Protein AF-A0A7V5LGI6-F1 (afdb_monomer_lite)

Structure (mmCIF, N/CA/C/O backbone):
data_AF-A0A7V5LGI6-F1
#
_entry.id   AF-A0A7V5LGI6-F1
#
loop_
_atom_site.group_PDB
_atom_site.id
_atom_site.type_symbol
_atom_site.label_atom_id
_atom_site.label_alt_id
_atom_site.label_comp_id
_atom_site.label_asym_id
_atom_site.label_entity_id
_atom_site.label_seq_id
_atom_site.pdbx_PDB_ins_code
_atom_site.Cartn_x
_atom_site.Cartn_y
_atom_site.Cartn_z
_atom_site.occupancy
_atom_site.B_iso_or_equiv
_atom_site.auth_seq_id
_atom_site.auth_comp_id
_atom_site.auth_asym_id
_atom_site.auth_atom_id
_atom_site.pdbx_PDB_model_num
ATOM 1 N N . MET A 1 1 ? -18.023 -2.722 16.937 1.00 81.00 1 MET A N 1
ATOM 2 C CA . MET A 1 1 ? -17.603 -3.896 16.134 1.00 81.00 1 MET A CA 1
ATOM 3 C C . MET A 1 1 ? -16.119 -4.180 16.365 1.00 81.00 1 MET A C 1
ATOM 5 O O . MET A 1 1 ? -15.378 -3.233 16.594 1.00 81.00 1 MET A O 1
ATOM 9 N N . GLU A 1 2 ? -15.667 -5.439 16.335 1.00 82.69 2 GLU A N 1
ATOM 10 C CA . GLU A 1 2 ? -14.235 -5.750 16.494 1.00 82.69 2 GLU A CA 1
ATOM 11 C C . GLU A 1 2 ? -13.474 -5.605 15.165 1.00 82.69 2 GLU A C 1
ATOM 13 O O . GLU A 1 2 ? -13.898 -6.123 14.131 1.00 82.69 2 GLU A O 1
ATOM 18 N N . LEU A 1 3 ? -12.343 -4.890 15.189 1.00 87.12 3 LEU A N 1
ATOM 19 C CA . LEU A 1 3 ? -11.454 -4.739 14.034 1.00 87.12 3 LEU A CA 1
ATOM 20 C C . LEU A 1 3 ? -10.576 -5.990 13.862 1.00 87.12 3 LEU A C 1
ATOM 22 O O . LEU A 1 3 ? -9.903 -6.385 14.820 1.00 87.12 3 LEU A O 1
ATOM 26 N N . PRO A 1 4 ? -10.465 -6.551 12.643 1.00 90.44 4 PRO A N 1
ATOM 27 C CA . PRO A 1 4 ? -9.466 -7.570 12.342 1.00 90.44 4 PRO A CA 1
ATOM 28 C C . PRO A 1 4 ? -8.049 -7.083 12.668 1.00 90.44 4 PRO A C 1
ATOM 30 O O . PRO A 1 4 ? -7.707 -5.924 12.413 1.00 90.44 4 PRO A O 1
ATOM 33 N N . ILE A 1 5 ? -7.207 -7.983 13.185 1.00 88.31 5 ILE A N 1
ATOM 34 C CA . ILE A 1 5 ? -5.845 -7.666 13.654 1.00 88.31 5 ILE A CA 1
ATOM 35 C C . ILE A 1 5 ? -5.015 -6.986 12.554 1.00 88.31 5 ILE A C 1
ATOM 37 O O . ILE A 1 5 ? -4.315 -6.014 12.832 1.00 88.31 5 ILE A O 1
ATOM 41 N N . GLU A 1 6 ? -5.142 -7.445 11.305 1.00 86.25 6 GLU A N 1
ATOM 42 C CA . GLU A 1 6 ? -4.430 -6.886 10.148 1.00 86.25 6 GLU A CA 1
ATOM 43 C C . GLU A 1 6 ? -4.772 -5.410 9.906 1.00 86.25 6 GLU A C 1
ATOM 45 O O . GLU A 1 6 ? -3.876 -4.592 9.722 1.00 86.25 6 GLU A O 1
ATOM 50 N N . ILE A 1 7 ? -6.060 -5.053 9.950 1.00 88.31 7 ILE A N 1
ATOM 51 C CA . ILE A 1 7 ? -6.526 -3.680 9.714 1.00 88.31 7 ILE A CA 1
ATOM 52 C C . ILE A 1 7 ? -6.158 -2.802 10.906 1.00 88.31 7 ILE A C 1
ATOM 54 O O . ILE A 1 7 ? -5.644 -1.701 10.727 1.00 88.31 7 ILE A O 1
ATOM 58 N N . ARG A 1 8 ? -6.352 -3.303 12.131 1.00 90.81 8 ARG A N 1
ATOM 59 C CA . ARG A 1 8 ? -6.0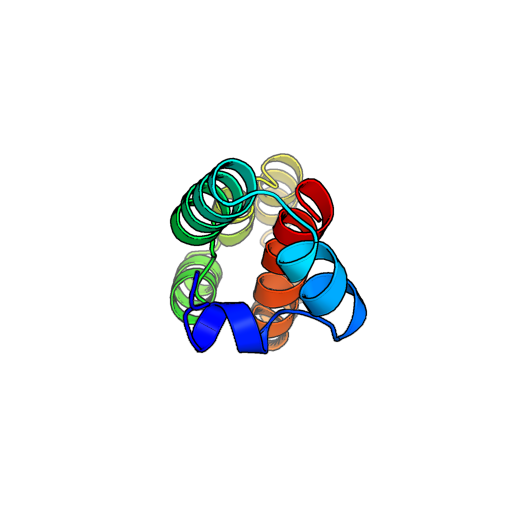05 -2.575 13.357 1.00 90.81 8 ARG A CA 1
ATOM 60 C C . ARG A 1 8 ? -4.529 -2.177 13.386 1.00 90.81 8 ARG A C 1
ATOM 62 O O . ARG A 1 8 ? -4.225 -1.063 13.797 1.00 90.81 8 ARG A O 1
ATOM 69 N N . ALA A 1 9 ? -3.634 -3.058 12.934 1.00 89.62 9 ALA A N 1
ATOM 70 C CA . ALA A 1 9 ? -2.197 -2.791 12.870 1.00 89.62 9 ALA A CA 1
ATOM 71 C C . ALA A 1 9 ? -1.816 -1.692 11.859 1.00 89.62 9 ALA A C 1
ATOM 73 O O . ALA A 1 9 ? -0.736 -1.1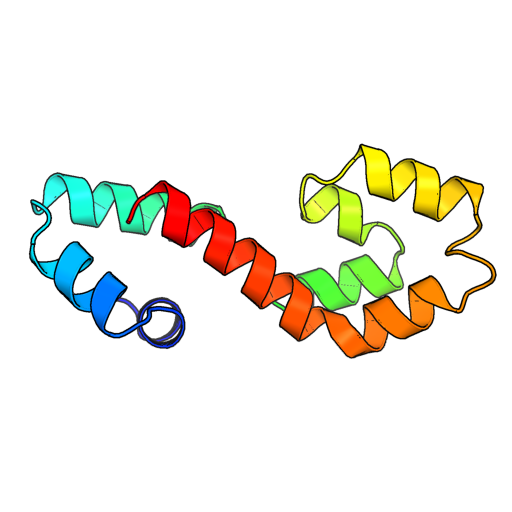18 11.970 1.00 89.62 9 ALA A O 1
ATOM 74 N N . MET A 1 10 ? -2.686 -1.386 10.890 1.00 88.25 10 MET A N 1
ATOM 75 C CA . MET A 1 10 ? -2.467 -0.320 9.908 1.00 88.25 10 MET A CA 1
ATOM 76 C C . MET A 1 10 ? -2.962 1.045 10.397 1.00 88.25 10 MET A C 1
ATOM 78 O O . MET A 1 10 ? -2.561 2.061 9.841 1.00 88.25 10 MET A O 1
ATOM 82 N N . LEU A 1 11 ? -3.833 1.109 11.405 1.00 91.81 11 LEU A N 1
ATOM 83 C CA . LEU A 1 11 ? -4.438 2.369 11.835 1.00 91.81 11 LEU A CA 1
ATOM 84 C C . LEU A 1 11 ? -3.556 3.124 12.832 1.00 91.81 11 LEU A C 1
ATOM 86 O O . LEU A 1 11 ? -2.993 2.552 13.766 1.00 91.81 11 LEU A O 1
ATOM 90 N N . THR A 1 12 ? -3.498 4.445 12.679 1.00 93.25 12 THR A N 1
ATOM 91 C CA . THR A 1 12 ? -2.910 5.328 13.688 1.00 93.25 12 THR A CA 1
ATOM 92 C C . THR A 1 12 ? -3.820 5.431 14.921 1.00 93.25 12 THR A C 1
ATOM 94 O O . THR A 1 12 ? -5.029 5.191 14.834 1.00 93.25 12 THR A O 1
ATOM 97 N N . PRO A 1 13 ? -3.297 5.860 16.086 1.00 92.75 13 PRO A N 1
ATOM 98 C CA . PRO A 1 13 ? -4.129 6.075 17.270 1.00 92.75 13 PRO A CA 1
ATOM 99 C C . PRO A 1 13 ? -5.289 7.057 17.045 1.00 92.75 13 PRO A C 1
ATOM 101 O O . PRO A 1 13 ? -6.352 6.883 17.637 1.00 92.75 13 PRO A O 1
ATOM 104 N N . SER A 1 14 ? -5.116 8.072 16.191 1.00 93.06 14 SER A N 1
ATOM 105 C CA . SER A 1 14 ? -6.185 9.019 15.851 1.00 93.06 14 SER A CA 1
ATOM 106 C C . SER A 1 14 ? -7.252 8.391 14.954 1.00 93.06 14 SER A C 1
ATOM 108 O O . SER A 1 14 ? -8.437 8.571 15.216 1.00 93.06 14 SER A O 1
ATOM 110 N N . GLN A 1 15 ? -6.854 7.596 13.957 1.00 93.81 15 GLN A N 1
ATOM 111 C CA . GLN A 1 15 ? -7.784 6.847 13.106 1.00 93.81 15 GLN A CA 1
ATOM 112 C C . GLN A 1 15 ? -8.588 5.820 13.913 1.00 93.81 15 GLN A C 1
ATOM 114 O O . GLN A 1 15 ? -9.787 5.683 13.701 1.00 93.81 15 GLN A O 1
ATOM 119 N N . LEU A 1 16 ? -7.960 5.144 14.884 1.00 92.75 16 LEU A N 1
ATOM 120 C CA . LEU A 1 16 ? -8.658 4.226 15.791 1.00 92.75 16 LEU A CA 1
ATOM 121 C C . LEU A 1 16 ? -9.714 4.939 16.641 1.00 92.75 16 LEU A C 1
ATOM 123 O O . LEU A 1 16 ? -10.801 4.402 16.832 1.00 92.75 16 LEU A O 1
ATOM 127 N N . ARG A 1 17 ? -9.416 6.145 17.140 1.00 92.69 17 ARG A N 1
ATOM 128 C CA . ARG A 1 17 ? -10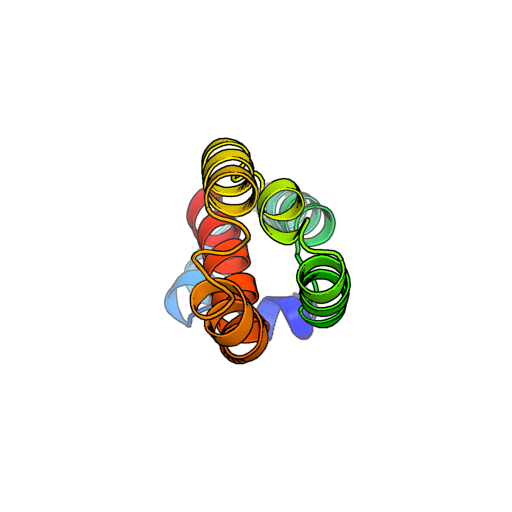.404 6.954 17.870 1.00 92.69 17 ARG A CA 1
ATOM 129 C C . ARG A 1 17 ? -11.572 7.335 16.972 1.00 92.69 17 ARG A C 1
ATOM 131 O O . ARG A 1 17 ? -12.702 7.027 17.324 1.00 92.69 17 ARG A O 1
ATOM 138 N N . ARG A 1 18 ? -11.290 7.889 15.788 1.00 92.38 18 ARG A N 1
ATOM 139 C CA . ARG A 1 18 ? -12.331 8.260 14.823 1.00 92.38 18 ARG A CA 1
ATOM 140 C C . ARG A 1 18 ? -13.193 7.064 14.424 1.00 92.38 18 ARG A C 1
ATOM 142 O O . ARG A 1 18 ? -14.404 7.192 14.375 1.00 92.38 18 ARG A O 1
ATOM 149 N N . PHE A 1 19 ? -12.595 5.891 14.208 1.00 93.31 19 PHE A N 1
ATOM 150 C CA . PHE A 1 19 ? -13.338 4.660 13.925 1.00 93.31 19 PHE A CA 1
ATOM 151 C C . PHE A 1 19 ? -14.306 4.284 15.058 1.00 93.31 19 PHE A C 1
ATOM 153 O O . PHE A 1 19 ? -15.439 3.899 14.787 1.00 93.31 19 PHE A O 1
ATOM 160 N N . ASN A 1 20 ? -13.885 4.423 16.318 1.00 92.31 20 ASN A N 1
ATOM 161 C CA . ASN A 1 20 ? -14.739 4.133 17.473 1.00 92.31 20 ASN A CA 1
ATOM 162 C C . ASN A 1 20 ? -15.867 5.162 17.670 1.00 92.31 20 ASN A C 1
ATOM 164 O O . ASN A 1 20 ? -16.842 4.854 18.349 1.00 92.31 20 ASN A O 1
ATOM 168 N N . GLU A 1 21 ? -15.736 6.361 17.099 1.00 94.00 21 GLU A N 1
ATOM 169 C CA . GLU A 1 21 ? -16.765 7.411 17.114 1.00 94.00 21 GLU A CA 1
ATOM 170 C C . GLU A 1 21 ? -17.829 7.216 16.017 1.00 94.00 21 GLU A C 1
ATOM 172 O O . GLU A 1 21 ? -18.919 7.776 16.121 1.00 94.00 21 GLU A O 1
ATOM 177 N N . LEU A 1 22 ? -17.537 6.418 14.981 1.00 92.25 22 LEU A N 1
ATOM 178 C CA . LEU A 1 22 ? -18.474 6.110 13.898 1.00 92.25 22 LEU A CA 1
ATOM 179 C C . LEU A 1 22 ? -19.643 5.242 14.376 1.00 92.25 22 LEU A C 1
ATOM 181 O O . LEU A 1 22 ? -19.490 4.376 15.243 1.00 92.25 22 LEU A O 1
ATOM 185 N N . THR A 1 23 ? -20.795 5.401 13.724 1.00 94.56 23 THR A N 1
ATOM 186 C CA . THR A 1 23 ? -21.954 4.515 13.905 1.00 94.56 23 THR A CA 1
ATOM 187 C C . THR A 1 23 ? -21.639 3.081 13.462 1.00 94.56 23 THR A C 1
ATOM 189 O O . THR A 1 23 ? -20.743 2.845 12.650 1.00 94.56 23 THR A O 1
ATOM 192 N N . GLU A 1 24 ? -22.400 2.087 13.935 1.00 91.94 24 GLU A N 1
ATOM 193 C CA . GLU A 1 24 ? -22.181 0.687 13.526 1.00 91.94 24 GLU A CA 1
ATOM 194 C C . GLU A 1 24 ? -22.286 0.485 12.005 1.00 91.94 24 GLU A C 1
ATOM 196 O O . GLU A 1 24 ? -21.517 -0.283 11.426 1.00 91.94 24 GLU A O 1
ATOM 201 N N . PHE A 1 25 ? -23.190 1.214 11.344 1.00 91.56 25 PHE A N 1
ATOM 202 C CA . PHE A 1 25 ? -23.347 1.177 9.890 1.00 91.56 25 PHE A CA 1
ATOM 203 C C . PHE A 1 25 ? -22.112 1.724 9.154 1.00 91.56 25 PHE A C 1
ATOM 205 O O . PHE A 1 25 ? -21.650 1.139 8.169 1.00 91.56 25 PHE A O 1
ATOM 212 N N . GLU A 1 26 ? -21.538 2.823 9.644 1.00 91.69 26 GLU A N 1
ATOM 213 C CA . GLU A 1 26 ? -20.312 3.405 9.092 1.00 91.69 26 GLU A CA 1
ATOM 214 C C . GLU A 1 26 ? -19.095 2.508 9.352 1.00 91.69 26 GLU A C 1
ATOM 216 O O . GLU A 1 26 ? -18.273 2.329 8.454 1.00 91.69 26 GLU A O 1
ATOM 221 N N . GLN A 1 27 ? -19.009 1.870 10.526 1.00 92.69 27 GLN A N 1
ATOM 222 C CA . GLN A 1 27 ? -17.964 0.885 10.836 1.00 92.69 27 GLN A CA 1
ATOM 223 C C . GLN A 1 27 ? -18.010 -0.310 9.872 1.00 92.69 27 GLN A C 1
ATOM 225 O O . GLN A 1 27 ? -16.971 -0.739 9.366 1.00 92.69 27 GLN A O 1
ATOM 230 N N . GLN A 1 28 ? -19.206 -0.831 9.579 1.00 91.56 28 GLN A N 1
ATOM 231 C CA . GLN A 1 28 ? -19.389 -1.924 8.619 1.00 91.56 28 GLN A CA 1
ATOM 232 C C . GLN A 1 28 ? -19.035 -1.499 7.193 1.00 91.56 28 GLN A C 1
ATOM 234 O O . GLN A 1 28 ? -18.328 -2.228 6.496 1.00 91.56 28 GLN A O 1
ATOM 239 N N . SER A 1 29 ? -19.478 -0.312 6.775 1.00 90.38 29 SER A N 1
ATOM 240 C CA . SER A 1 29 ? -19.171 0.240 5.450 1.00 90.38 29 SER A CA 1
ATOM 241 C C . SER A 1 29 ? -17.665 0.444 5.270 1.00 90.38 29 SER A C 1
ATOM 243 O O . SER A 1 29 ? -17.102 0.050 4.249 1.00 90.38 29 SER A O 1
ATOM 245 N N . PHE A 1 30 ? -16.991 0.977 6.294 1.00 91.81 30 PHE A N 1
ATOM 246 C CA . PHE A 1 30 ? -15.537 1.105 6.334 1.00 91.81 30 PHE A CA 1
ATOM 247 C C . PHE A 1 30 ? -14.849 -0.256 6.189 1.00 91.81 30 PHE A C 1
ATOM 249 O O . PHE A 1 30 ? -13.989 -0.427 5.327 1.00 91.81 30 PHE A O 1
ATOM 256 N N . LEU A 1 31 ? -15.236 -1.246 6.998 1.00 91.69 31 LEU A N 1
ATOM 257 C CA . LEU A 1 31 ? -14.627 -2.576 6.960 1.00 91.69 31 LEU A CA 1
ATOM 258 C C . LEU A 1 31 ? -14.844 -3.288 5.624 1.00 91.69 31 LEU A C 1
ATOM 260 O O . LEU A 1 31 ? -13.924 -3.934 5.114 1.00 91.69 31 LEU A O 1
ATOM 264 N N . TYR A 1 32 ? -16.031 -3.153 5.039 1.00 90.12 32 TYR A N 1
ATOM 265 C CA . TYR A 1 32 ? -16.335 -3.697 3.723 1.00 90.12 32 TYR A CA 1
ATOM 266 C C . TYR A 1 32 ? -15.436 -3.082 2.641 1.00 90.12 32 TYR A C 1
ATOM 268 O O . TYR A 1 32 ? -14.789 -3.810 1.888 1.00 90.12 32 TYR A O 1
ATOM 276 N N . GLU A 1 33 ? -15.318 -1.755 2.601 1.00 89.75 33 GLU A N 1
ATOM 277 C CA . GLU A 1 33 ? -14.493 -1.067 1.603 1.00 89.75 33 GLU A CA 1
ATOM 278 C C . GLU A 1 33 ? -12.996 -1.343 1.784 1.00 89.75 33 GLU A C 1
ATOM 280 O O . GLU A 1 33 ? -12.290 -1.635 0.813 1.00 89.75 33 GLU A O 1
ATOM 285 N N . ILE A 1 34 ? -12.506 -1.327 3.027 1.00 90.62 34 ILE A N 1
ATOM 286 C CA . ILE A 1 34 ? -11.102 -1.621 3.326 1.00 90.62 34 ILE A CA 1
ATOM 287 C C . ILE A 1 34 ? -10.765 -3.057 2.957 1.00 90.62 34 ILE A C 1
ATOM 289 O O . ILE A 1 34 ? -9.816 -3.271 2.212 1.00 90.62 34 ILE A O 1
ATOM 293 N N . SER A 1 35 ? -11.546 -4.042 3.404 1.00 88.38 35 SER A N 1
ATOM 294 C CA . SER A 1 35 ? -11.269 -5.453 3.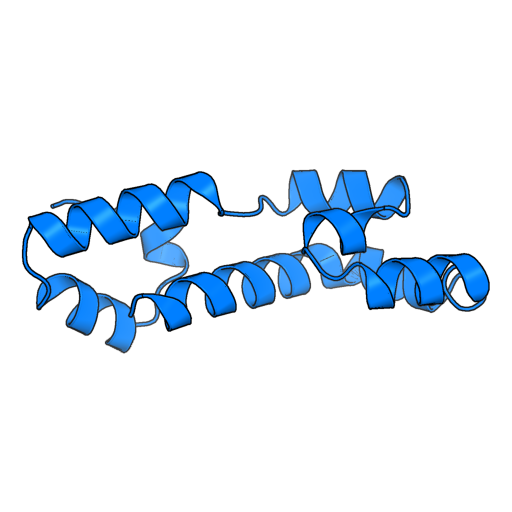100 1.00 88.38 35 SER A CA 1
ATOM 295 C C . SER A 1 35 ? -11.276 -5.752 1.597 1.00 88.38 35 SER A C 1
ATOM 297 O O . SER A 1 35 ? -10.470 -6.554 1.125 1.00 88.38 35 SER A O 1
ATOM 299 N N . LYS A 1 36 ? -12.128 -5.067 0.827 1.00 88.62 36 LYS A N 1
ATOM 300 C CA . LYS A 1 36 ? -12.219 -5.201 -0.631 1.00 88.62 36 LYS A CA 1
ATOM 301 C C . LYS A 1 36 ? -11.033 -4.590 -1.378 1.00 88.62 36 LYS A C 1
ATOM 303 O O . LYS A 1 36 ? -10.667 -5.075 -2.450 1.00 88.62 36 LYS A O 1
ATOM 308 N N . HIS A 1 37 ? -10.465 -3.505 -0.861 1.00 86.62 37 HIS A N 1
ATOM 309 C CA . HIS A 1 37 ? -9.428 -2.734 -1.549 1.00 86.62 37 HIS A CA 1
ATOM 310 C C . HIS A 1 37 ? -8.028 -2.871 -0.945 1.00 86.62 37 HIS A C 1
ATOM 312 O O . HIS A 1 37 ? -7.084 -2.293 -1.483 1.00 86.62 37 HIS A O 1
ATOM 318 N N . LEU A 1 38 ? -7.873 -3.662 0.118 1.00 87.31 38 LEU A N 1
ATOM 319 C CA . LEU A 1 38 ? -6.591 -3.886 0.768 1.00 87.31 38 LEU A CA 1
ATOM 320 C C . LEU A 1 38 ? -5.627 -4.629 -0.158 1.00 87.31 38 LEU A C 1
ATOM 322 O O . LEU A 1 38 ? -5.870 -5.757 -0.594 1.00 87.31 38 LEU A O 1
ATOM 326 N N . VAL A 1 39 ? -4.487 -4.001 -0.419 1.00 89.44 39 VAL A N 1
ATOM 327 C CA . VAL A 1 39 ? -3.407 -4.610 -1.185 1.00 89.44 39 VAL A CA 1
ATOM 328 C C . VAL A 1 39 ? -2.511 -5.398 -0.241 1.00 89.44 39 VAL A C 1
ATOM 330 O O . VAL A 1 39 ? -2.038 -4.878 0.771 1.00 89.44 39 VAL A O 1
ATOM 333 N N . LYS A 1 40 ? -2.255 -6.664 -0.584 1.00 91.56 40 LYS A N 1
ATOM 334 C CA . LYS A 1 40 ? -1.277 -7.499 0.118 1.00 91.56 40 LYS A CA 1
ATOM 335 C C . LYS A 1 40 ? 0.128 -7.245 -0.441 1.00 91.56 40 LYS A C 1
ATOM 337 O O . LYS A 1 40 ? 0.296 -7.274 -1.664 1.00 91.56 40 LYS A O 1
ATOM 342 N N . PRO A 1 41 ? 1.159 -7.090 0.414 1.00 91.81 41 PRO A N 1
ATOM 343 C CA . PRO A 1 41 ? 2.525 -6.860 -0.053 1.00 91.81 41 PRO A CA 1
ATOM 344 C C . PRO A 1 41 ? 3.047 -7.974 -0.967 1.00 91.81 41 PRO A C 1
ATOM 346 O O . PRO A 1 41 ? 3.752 -7.702 -1.931 1.00 91.81 41 PRO A O 1
ATOM 349 N N . THR A 1 42 ? 2.679 -9.229 -0.702 1.00 92.56 42 THR A N 1
ATOM 350 C CA . THR A 1 42 ? 3.080 -10.383 -1.522 1.00 92.56 42 THR A CA 1
ATOM 351 C C . THR A 1 42 ? 2.498 -10.321 -2.931 1.00 92.56 42 THR A C 1
ATOM 353 O O . THR A 1 42 ? 3.216 -10.559 -3.899 1.00 92.56 42 THR A O 1
ATOM 356 N N . THR A 1 43 ? 1.225 -9.943 -3.066 1.00 93.62 43 THR A N 1
ATOM 357 C CA . THR A 1 43 ? 0.582 -9.734 -4.368 1.00 93.62 43 THR A CA 1
ATOM 358 C C . THR A 1 43 ? 1.262 -8.603 -5.125 1.00 93.62 43 THR A C 1
ATOM 360 O O . THR A 1 43 ? 1.586 -8.773 -6.298 1.00 93.62 43 THR A O 1
ATOM 363 N N . LEU A 1 44 ? 1.546 -7.480 -4.453 1.00 94.31 44 LEU A N 1
ATOM 364 C CA . LEU A 1 44 ? 2.250 -6.377 -5.098 1.00 94.31 44 LEU A CA 1
ATOM 365 C C . LEU A 1 44 ? 3.652 -6.797 -5.547 1.00 94.31 44 LEU A C 1
ATOM 367 O O . LEU A 1 44 ? 4.022 -6.481 -6.666 1.00 94.31 44 LEU A O 1
ATOM 371 N N . LEU A 1 45 ? 4.398 -7.557 -4.738 1.00 94.19 45 LEU A N 1
ATOM 372 C CA . LEU A 1 45 ? 5.721 -8.068 -5.104 1.00 94.19 45 LEU A CA 1
ATOM 373 C C . LEU A 1 45 ? 5.681 -8.931 -6.372 1.00 94.19 45 LEU A C 1
ATOM 375 O O . LEU A 1 45 ? 6.480 -8.708 -7.278 1.00 94.19 45 LEU A O 1
ATOM 379 N N . ILE A 1 46 ? 4.746 -9.884 -6.458 1.00 94.44 46 ILE A N 1
ATOM 380 C CA . ILE A 1 46 ? 4.582 -10.742 -7.644 1.00 94.44 46 ILE A CA 1
ATOM 381 C C . ILE A 1 46 ? 4.286 -9.885 -8.878 1.00 94.44 46 ILE A C 1
ATOM 383 O O . ILE A 1 46 ? 4.894 -10.068 -9.929 1.00 94.44 46 ILE A O 1
ATOM 387 N N . LEU A 1 47 ? 3.391 -8.907 -8.747 1.00 93.44 47 LEU A N 1
ATOM 388 C CA . LEU A 1 47 ? 3.047 -8.004 -9.843 1.00 93.44 47 LEU A CA 1
ATOM 389 C C . LEU A 1 47 ? 4.195 -7.061 -10.209 1.00 93.44 47 LEU A C 1
ATOM 391 O O . LEU A 1 47 ? 4.322 -6.698 -11.378 1.00 93.44 47 LEU A O 1
ATOM 395 N N . THR A 1 48 ? 5.037 -6.693 -9.240 1.00 92.56 48 THR A N 1
ATOM 396 C CA . THR A 1 48 ? 6.267 -5.946 -9.495 1.00 92.56 48 THR A CA 1
ATOM 397 C C . THR A 1 48 ? 7.216 -6.812 -10.301 1.00 92.56 48 THR A C 1
ATOM 399 O O . THR A 1 48 ? 7.703 -6.325 -11.301 1.00 92.56 48 THR A O 1
ATOM 402 N N . ILE A 1 49 ? 7.397 -8.099 -9.977 1.00 91.19 49 ILE A N 1
ATOM 403 C CA . ILE A 1 49 ? 8.234 -9.024 -10.770 1.00 91.19 49 ILE A CA 1
ATOM 404 C C . ILE A 1 49 ? 7.715 -9.179 -12.214 1.00 91.19 49 ILE A C 1
ATOM 406 O O . ILE A 1 49 ? 8.491 -9.309 -13.157 1.00 91.19 49 ILE A O 1
ATOM 410 N N . LEU A 1 50 ? 6.394 -9.138 -12.404 1.00 91.12 50 LEU A N 1
ATOM 411 C CA . LEU A 1 50 ? 5.762 -9.159 -13.728 1.00 91.12 50 LEU A CA 1
ATOM 412 C C . LEU A 1 50 ? 5.766 -7.788 -14.430 1.00 91.12 50 LEU A C 1
ATOM 414 O O . LEU A 1 50 ? 5.341 -7.682 -15.579 1.00 91.12 50 LEU A O 1
ATOM 418 N N . GLY A 1 51 ? 6.213 -6.729 -13.750 1.00 88.50 51 GLY A N 1
ATOM 419 C CA . GLY A 1 51 ? 6.285 -5.373 -14.285 1.00 88.50 51 GLY A CA 1
ATOM 420 C C . GLY A 1 51 ? 4.927 -4.706 -14.522 1.00 88.50 51 GLY A C 1
ATOM 421 O O . GLY A 1 51 ? 4.841 -3.828 -15.378 1.00 88.50 51 GLY A O 1
ATOM 422 N N . ILE A 1 52 ? 3.869 -5.104 -13.804 1.00 92.75 52 ILE A N 1
ATOM 423 C CA . ILE A 1 52 ? 2.488 -4.588 -13.952 1.00 92.75 52 ILE A CA 1
ATOM 424 C C . ILE A 1 52 ? 1.894 -4.019 -12.650 1.00 92.75 52 ILE A C 1
ATOM 426 O O . ILE A 1 52 ? 0.690 -3.772 -12.544 1.00 92.75 52 ILE A O 1
ATOM 430 N N . HIS A 1 53 ? 2.731 -3.796 -11.638 1.00 93.31 53 HIS A N 1
ATOM 431 C CA . HIS A 1 53 ? 2.331 -3.353 -10.299 1.00 93.31 53 HIS A CA 1
ATOM 432 C C . HIS A 1 53 ? 1.641 -1.986 -10.261 1.00 93.31 53 HIS A C 1
ATOM 434 O O . HIS A 1 53 ? 0.786 -1.775 -9.400 1.00 93.31 53 HIS A O 1
ATOM 440 N N . TYR A 1 54 ? 1.932 -1.058 -11.182 1.00 92.69 54 TYR A N 1
ATOM 441 C CA . TYR A 1 54 ? 1.263 0.251 -11.184 1.00 92.69 54 TYR A CA 1
ATOM 442 C C . TYR A 1 54 ? -0.205 0.169 -11.613 1.00 92.69 54 TYR A C 1
ATOM 444 O O . TYR A 1 54 ? -1.012 0.956 -11.118 1.00 92.69 54 TYR A O 1
ATOM 452 N N . ILE A 1 55 ? -0.581 -0.784 -12.474 1.00 93.19 55 ILE A N 1
ATOM 453 C CA . ILE A 1 55 ? -1.994 -1.018 -12.830 1.00 93.19 55 ILE A CA 1
ATOM 454 C C . ILE A 1 55 ? -2.775 -1.434 -11.588 1.00 93.19 55 ILE A C 1
ATOM 456 O O . ILE A 1 55 ? -3.847 -0.896 -11.316 1.00 93.19 55 ILE A O 1
ATOM 460 N N . TYR A 1 56 ? -2.209 -2.354 -10.810 1.00 91.75 56 TYR A N 1
ATOM 461 C CA . TYR A 1 56 ? -2.850 -2.875 -9.609 1.00 91.75 56 TYR A CA 1
ATOM 462 C C . TYR A 1 56 ? -3.047 -1.802 -8.533 1.00 91.75 56 TYR A C 1
ATOM 464 O O . TYR A 1 56 ? -4.097 -1.748 -7.900 1.00 91.75 56 TYR A O 1
ATOM 472 N N . LEU A 1 57 ? -2.104 -0.861 -8.418 1.00 91.50 57 LEU A N 1
ATOM 473 C CA . LEU A 1 57 ? -2.236 0.325 -7.563 1.00 91.50 57 LEU A CA 1
ATOM 474 C C . LEU A 1 57 ? -3.155 1.420 -8.146 1.00 91.50 57 LEU A C 1
ATOM 476 O O . LEU A 1 57 ? -3.190 2.530 -7.614 1.00 91.50 57 LEU A O 1
ATOM 480 N N . LYS A 1 58 ? -3.878 1.149 -9.244 1.00 90.81 58 LYS A N 1
ATOM 481 C CA . LYS A 1 58 ? -4.729 2.102 -9.987 1.00 90.81 58 LYS A CA 1
ATOM 482 C C . LYS A 1 58 ? -3.969 3.328 -10.526 1.00 90.81 58 LYS A C 1
ATOM 484 O O . LYS A 1 58 ? -4.552 4.382 -10.761 1.00 90.81 58 LYS A O 1
ATOM 489 N N . GLN A 1 59 ? -2.663 3.201 -10.766 1.00 90.56 59 GLN A N 1
ATOM 490 C CA . GLN A 1 59 ? -1.773 4.257 -11.267 1.00 90.56 59 GLN A CA 1
ATOM 491 C C . GLN A 1 59 ? -1.417 4.032 -12.747 1.00 90.56 59 GLN A C 1
ATOM 493 O O . GLN A 1 59 ? -0.245 3.986 -13.123 1.00 90.56 59 GLN A O 1
ATOM 498 N N . ILE A 1 60 ? -2.435 3.925 -13.607 1.00 91.81 60 ILE A N 1
ATOM 499 C CA . ILE A 1 60 ? -2.295 3.562 -15.033 1.00 91.81 60 ILE A CA 1
ATOM 500 C C . ILE A 1 60 ? -1.308 4.482 -15.773 1.00 91.81 60 ILE A C 1
ATOM 502 O O . ILE A 1 60 ? -0.449 4.012 -16.514 1.00 91.81 60 ILE A O 1
ATOM 506 N N . GLY A 1 61 ? -1.352 5.795 -15.522 1.00 91.38 61 GLY A N 1
ATOM 507 C CA . GLY A 1 61 ? -0.417 6.738 -16.148 1.00 91.38 61 GLY A CA 1
ATOM 508 C C . GLY A 1 61 ? 1.055 6.485 -15.789 1.00 91.38 61 GLY A C 1
ATOM 509 O O . GLY A 1 61 ? 1.937 6.691 -16.622 1.00 91.38 61 GLY A O 1
ATOM 510 N N . LYS A 1 62 ? 1.343 5.998 -14.571 1.00 89.62 62 LYS A N 1
ATOM 511 C CA . LYS A 1 62 ? 2.707 5.604 -14.182 1.00 89.62 62 LYS A CA 1
ATOM 512 C C . LYS A 1 62 ? 3.118 4.284 -14.825 1.00 89.62 62 LYS A C 1
ATOM 514 O 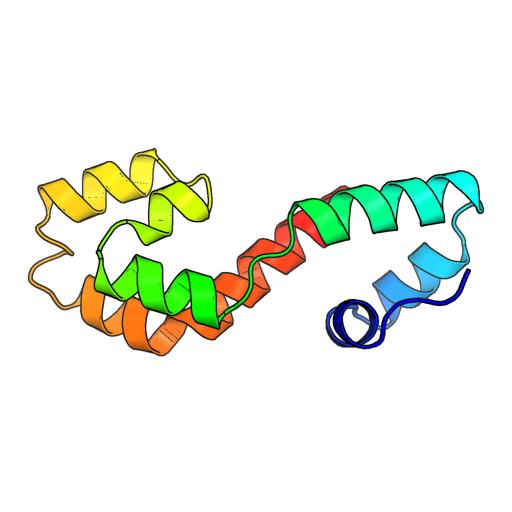O . LYS A 1 62 ? 4.285 4.152 -15.171 1.00 89.62 62 LYS A O 1
ATOM 519 N N . GLN A 1 63 ? 2.179 3.363 -15.050 1.00 92.06 63 GLN A N 1
ATOM 520 C CA . GLN A 1 63 ? 2.453 2.116 -15.767 1.00 92.06 63 GLN A CA 1
ATOM 521 C C . GLN A 1 63 ? 2.968 2.384 -17.185 1.00 92.06 63 GLN A C 1
ATOM 523 O O . GLN A 1 63 ? 3.989 1.830 -17.581 1.00 92.06 63 GLN A O 1
ATOM 528 N N . PHE A 1 64 ? 2.302 3.263 -17.939 1.00 91.31 64 PHE A N 1
ATOM 529 C CA . PHE A 1 64 ? 2.741 3.594 -19.296 1.00 91.31 64 PHE A CA 1
ATOM 530 C C . PHE A 1 64 ? 4.125 4.243 -19.312 1.00 91.31 64 PHE A C 1
ATOM 532 O O . PHE A 1 64 ? 4.959 3.880 -20.136 1.00 91.31 64 PHE A O 1
ATOM 539 N N . LYS A 1 65 ? 4.409 5.142 -18.360 1.00 89.81 65 LYS A N 1
ATOM 540 C CA . LYS A 1 65 ? 5.756 5.709 -18.186 1.00 89.81 65 LYS A CA 1
ATOM 541 C C . LYS A 1 65 ? 6.779 4.625 -17.859 1.00 89.81 65 LYS A C 1
ATOM 543 O O . LYS A 1 65 ? 7.860 4.618 -18.439 1.00 89.81 65 LYS A O 1
ATOM 548 N N . PHE A 1 66 ? 6.433 3.701 -16.965 1.00 89.00 66 PHE A N 1
ATOM 549 C CA . PHE A 1 66 ? 7.284 2.579 -16.593 1.00 89.00 66 PHE A CA 1
ATOM 550 C C . PHE A 1 66 ? 7.616 1.716 -17.819 1.00 89.00 66 PHE A C 1
ATOM 552 O O . PHE A 1 66 ? 8.787 1.491 -18.085 1.00 89.00 66 PHE A O 1
ATOM 559 N N . TRP A 1 67 ? 6.637 1.323 -18.636 1.00 88.06 67 TRP A N 1
ATOM 560 C CA . TRP A 1 67 ? 6.905 0.561 -19.863 1.00 88.06 67 TRP A CA 1
ATOM 561 C C . TRP A 1 67 ? 7.692 1.345 -20.912 1.00 88.06 67 TRP A C 1
ATOM 563 O O . TRP A 1 67 ? 8.659 0.819 -21.454 1.00 88.06 67 TRP A O 1
ATOM 573 N N . PHE A 1 68 ? 7.332 2.607 -21.165 1.00 86.00 68 PHE A N 1
ATOM 574 C CA . PHE A 1 68 ? 8.013 3.444 -22.158 1.00 86.00 68 PHE A CA 1
ATOM 575 C C . PHE A 1 68 ? 9.488 3.683 -21.809 1.00 86.00 68 PHE A C 1
ATOM 577 O O . PHE A 1 68 ? 10.334 3.806 -22.686 1.00 86.00 68 PHE A O 1
ATOM 584 N N . THR A 1 69 ? 9.805 3.707 -20.515 1.00 84.44 69 THR A N 1
ATOM 585 C CA . THR A 1 69 ? 11.176 3.850 -20.012 1.00 84.44 69 THR A CA 1
ATOM 586 C C . THR A 1 69 ? 11.878 2.511 -19.756 1.00 84.44 69 THR A C 1
ATOM 588 O O . THR A 1 69 ? 12.988 2.519 -19.227 1.00 84.44 69 THR A O 1
ATOM 591 N N . LEU A 1 70 ? 11.258 1.364 -20.082 1.00 74.00 70 LEU A N 1
ATOM 592 C CA . LEU A 1 70 ? 11.735 0.014 -19.722 1.00 74.00 70 LEU A CA 1
ATOM 593 C C . LEU A 1 70 ? 12.071 -0.117 -18.220 1.00 74.00 70 LEU A C 1
ATOM 595 O O . LEU A 1 70 ? 13.128 -0.605 -17.823 1.00 74.00 70 LEU A O 1
ATOM 599 N N . GLY A 1 71 ? 11.205 0.411 -17.357 1.00 64.88 71 GLY A N 1
ATOM 600 C CA . GLY A 1 71 ? 11.448 0.523 -15.921 1.00 64.88 71 GLY A CA 1
ATOM 601 C C . GLY A 1 71 ? 12.576 1.493 -15.561 1.00 64.88 71 GLY A C 1
ATOM 602 O O . GLY A 1 71 ? 13.237 1.316 -14.537 1.00 64.88 71 GLY A O 1
ATOM 603 N N . GLY A 1 72 ? 12.821 2.490 -16.415 1.00 63.00 72 GLY A N 1
ATOM 604 C CA . GLY A 1 72 ? 13.811 3.553 -16.250 1.00 63.00 72 GLY A CA 1
ATOM 605 C C . GLY A 1 72 ? 15.262 3.206 -16.609 1.00 63.00 72 GLY A C 1
ATOM 606 O O . GLY A 1 72 ? 16.121 3.966 -16.187 1.00 63.00 72 GLY A O 1
ATOM 607 N N . LEU A 1 73 ? 15.552 2.115 -17.341 1.00 6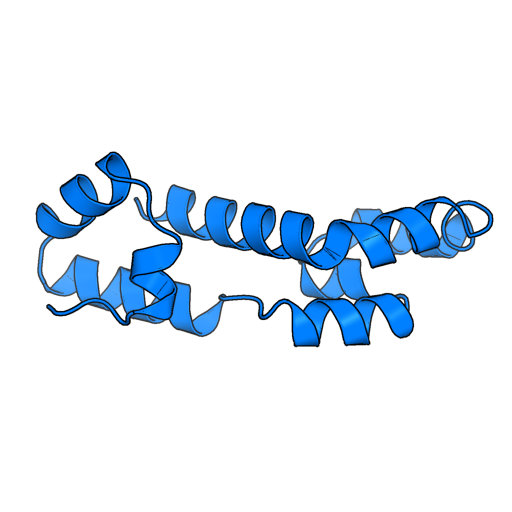8.25 73 LEU A N 1
ATOM 608 C CA . LEU A 1 73 ? 16.841 1.362 -17.386 1.00 68.25 73 LEU A CA 1
ATOM 609 C C . LEU A 1 73 ? 16.993 0.306 -16.268 1.00 68.25 73 LEU A C 1
ATOM 611 O O . LEU A 1 73 ? 18.102 -0.046 -15.875 1.00 68.25 73 LEU A O 1
ATOM 615 N N . GLY A 1 74 ? 15.886 -0.185 -15.702 1.00 79.44 74 GLY A N 1
ATOM 616 C CA . GLY A 1 74 ? 15.894 -1.196 -14.634 1.00 79.44 74 GLY A CA 1
ATOM 617 C C . GLY A 1 74 ? 16.164 -0.658 -13.221 1.00 79.44 74 GLY A C 1
ATOM 618 O O . GLY A 1 74 ? 15.846 -1.333 -12.245 1.00 79.44 74 GLY A O 1
ATOM 619 N N . ILE A 1 75 ? 16.657 0.577 -13.070 1.00 87.00 75 ILE A N 1
ATOM 620 C CA . ILE A 1 75 ? 16.886 1.187 -11.747 1.00 87.00 75 ILE A CA 1
ATOM 621 C C . ILE A 1 75 ? 15.563 1.408 -11.007 1.00 87.00 75 ILE A C 1
ATOM 623 O O . ILE A 1 75 ? 15.445 1.063 -9.833 1.00 87.00 75 ILE A O 1
ATOM 627 N N . TRP A 1 76 ? 14.542 1.946 -11.680 1.00 87.00 76 TRP A N 1
ATOM 628 C CA . TRP A 1 76 ? 13.250 2.196 -11.032 1.00 87.00 76 TRP A CA 1
ATOM 629 C C . TRP A 1 76 ? 12.560 0.886 -10.672 1.00 87.00 76 TRP A C 1
ATOM 631 O O . TRP A 1 76 ? 11.935 0.777 -9.623 1.00 87.00 76 TRP A O 1
ATOM 641 N N . TYR A 1 77 ? 12.738 -0.128 -11.514 1.00 88.81 77 TYR A N 1
ATOM 642 C CA . TYR A 1 77 ? 12.273 -1.477 -11.242 1.00 88.81 77 TYR A CA 1
ATOM 643 C C . TYR A 1 77 ? 12.915 -2.086 -9.985 1.00 88.81 77 TYR A C 1
ATOM 645 O O . TYR A 1 77 ? 12.205 -2.605 -9.126 1.00 88.81 77 TYR A O 1
ATOM 653 N N . LEU A 1 78 ? 14.237 -1.958 -9.819 1.00 90.50 78 LEU A N 1
ATOM 654 C CA . LEU A 1 78 ? 14.940 -2.401 -8.608 1.00 90.50 78 LEU A CA 1
ATOM 655 C C . LEU A 1 78 ? 14.472 -1.640 -7.362 1.00 90.50 78 LEU A C 1
ATOM 657 O O . LEU A 1 78 ? 14.221 -2.247 -6.320 1.00 90.50 78 LEU A O 1
ATOM 661 N N . LEU A 1 79 ? 14.302 -0.319 -7.470 1.00 92.12 79 LEU A N 1
ATOM 662 C CA . LEU A 1 79 ? 13.757 0.489 -6.379 1.00 92.12 79 LEU A CA 1
ATOM 663 C C . LEU A 1 79 ? 12.343 0.042 -6.001 1.00 92.12 79 LEU A C 1
ATOM 665 O O . LEU A 1 79 ? 12.021 -0.011 -4.816 1.00 92.12 79 LEU A O 1
ATOM 669 N N . ASP A 1 80 ? 11.508 -0.308 -6.974 1.00 91.38 80 ASP A N 1
ATOM 670 C CA . ASP A 1 80 ? 10.152 -0.791 -6.725 1.00 91.38 80 ASP A CA 1
ATOM 671 C C . ASP A 1 80 ? 10.141 -2.184 -6.074 1.00 91.38 80 ASP A C 1
ATOM 673 O O . ASP A 1 80 ? 9.311 -2.431 -5.197 1.00 91.38 80 ASP A O 1
ATOM 677 N N . LEU A 1 81 ? 11.089 -3.063 -6.425 1.00 92.31 81 LEU A N 1
ATOM 678 C CA . LEU A 1 81 ? 11.266 -4.376 -5.791 1.00 92.31 81 LEU A CA 1
ATOM 679 C C . LEU A 1 81 ? 11.713 -4.280 -4.331 1.00 92.31 81 LEU A C 1
ATOM 681 O O . LEU A 1 81 ? 11.309 -5.109 -3.523 1.00 92.31 81 LEU A O 1
ATOM 685 N N . ILE A 1 82 ? 12.516 -3.279 -3.971 1.00 94.88 82 ILE A N 1
ATOM 686 C CA . ILE A 1 82 ? 12.925 -3.051 -2.577 1.00 94.88 82 ILE A CA 1
ATOM 687 C C . ILE A 1 82 ? 11.791 -2.369 -1.797 1.00 94.88 82 ILE A C 1
ATOM 689 O O . ILE A 1 82 ? 11.486 -2.742 -0.665 1.00 94.88 82 ILE A O 1
ATOM 693 N N . ASN A 1 83 ? 11.116 -1.396 -2.414 1.00 94.06 83 ASN A N 1
ATOM 694 C CA . ASN A 1 83 ? 10.126 -0.544 -1.751 1.00 94.06 83 ASN A CA 1
ATOM 695 C C . ASN A 1 83 ? 8.674 -1.050 -1.852 1.00 94.06 83 ASN A C 1
ATOM 697 O O . ASN A 1 83 ? 7.750 -0.313 -1.502 1.00 94.06 83 ASN A O 1
ATOM 701 N N . TYR A 1 84 ? 8.431 -2.286 -2.302 1.00 93.19 84 TYR A N 1
ATOM 702 C CA . TYR A 1 84 ? 7.071 -2.812 -2.497 1.00 93.19 84 TYR A CA 1
ATOM 703 C C . TYR A 1 84 ? 6.214 -2.765 -1.219 1.00 93.19 84 TYR A C 1
ATOM 705 O O . TYR A 1 84 ? 5.029 -2.433 -1.281 1.00 93.19 84 TYR A O 1
ATOM 713 N N . ARG A 1 85 ? 6.803 -3.042 -0.045 1.00 92.31 85 ARG A N 1
ATOM 714 C CA . ARG A 1 85 ? 6.090 -2.977 1.245 1.00 92.31 85 ARG A CA 1
ATOM 715 C C . ARG A 1 85 ? 5.623 -1.560 1.543 1.00 92.31 85 ARG A C 1
ATOM 717 O O . ARG A 1 85 ? 4.432 -1.341 1.724 1.00 92.31 85 ARG A O 1
ATOM 724 N N . LYS A 1 86 ? 6.544 -0.598 1.453 1.00 93.19 86 LYS A N 1
ATOM 725 C CA . LYS A 1 86 ? 6.255 0.824 1.650 1.00 93.19 86 LYS A CA 1
ATOM 726 C C . LYS A 1 86 ? 5.165 1.319 0.694 1.00 93.19 86 LYS A C 1
ATOM 728 O O . LYS A 1 86 ? 4.220 1.959 1.130 1.00 93.19 86 LYS A O 1
ATOM 733 N N . LYS A 1 87 ? 5.229 0.957 -0.592 1.00 92.69 87 LYS A N 1
ATOM 734 C CA . LYS A 1 87 ? 4.184 1.318 -1.571 1.00 92.69 87 LYS A CA 1
ATOM 735 C C . LYS A 1 87 ? 2.824 0.704 -1.249 1.00 92.69 87 LYS A C 1
ATOM 737 O O . LYS A 1 87 ? 1.800 1.341 -1.479 1.00 92.69 87 LYS A O 1
ATOM 742 N N . THR A 1 88 ? 2.814 -0.530 -0.749 1.00 92.94 88 THR A N 1
ATOM 743 C CA . THR A 1 88 ? 1.584 -1.196 -0.305 1.00 92.94 88 THR A CA 1
ATOM 744 C C . THR A 1 88 ? 0.966 -0.447 0.871 1.00 92.94 88 THR A C 1
ATOM 746 O O . THR A 1 88 ? -0.221 -0.138 0.845 1.00 92.94 88 THR A O 1
ATOM 749 N N . GLU A 1 89 ? 1.780 -0.111 1.871 1.00 92.06 89 GLU A N 1
ATOM 750 C CA . GLU A 1 89 ? 1.355 0.653 3.044 1.00 92.06 89 GLU A CA 1
ATOM 751 C C . GLU A 1 89 ? 0.829 2.032 2.645 1.00 92.06 89 GLU A C 1
ATOM 753 O O . GLU A 1 89 ? -0.290 2.371 3.005 1.00 92.06 89 GLU A O 1
ATOM 758 N N . GLU A 1 90 ? 1.565 2.792 1.832 1.00 92.88 90 GLU A N 1
ATOM 759 C CA . GLU A 1 90 ? 1.136 4.107 1.336 1.00 92.88 90 GLU A CA 1
ATOM 760 C C . GLU A 1 90 ? -0.199 4.034 0.580 1.00 92.88 90 GLU A C 1
ATOM 762 O O . GLU A 1 90 ? -1.084 4.869 0.786 1.00 92.88 90 GLU A O 1
ATOM 767 N N . HIS A 1 91 ? -0.380 3.017 -0.270 1.00 92.81 91 HIS A N 1
ATOM 768 C CA . HIS A 1 91 ? -1.636 2.814 -0.986 1.00 92.81 91 HIS A CA 1
ATOM 769 C C . HIS A 1 91 ? -2.788 2.507 -0.024 1.00 92.81 91 HIS A C 1
ATOM 771 O O . HIS A 1 91 ? -3.820 3.176 -0.079 1.00 92.81 91 HIS A O 1
ATOM 777 N N . ASN A 1 92 ? -2.604 1.559 0.896 1.00 92.44 92 ASN A N 1
ATOM 778 C CA . ASN A 1 92 ? -3.624 1.188 1.875 1.00 92.44 92 ASN A CA 1
ATOM 779 C C . ASN A 1 92 ? -3.963 2.363 2.811 1.00 92.44 92 ASN A C 1
ATOM 781 O O . ASN A 1 92 ? -5.136 2.602 3.089 1.00 92.44 92 ASN A O 1
ATOM 785 N N . GLN A 1 93 ? -2.970 3.159 3.220 1.00 91.62 93 GLN A N 1
ATOM 786 C CA . GLN A 1 93 ? -3.180 4.377 4.009 1.00 91.62 93 GLN A CA 1
ATOM 787 C C . GLN A 1 93 ? -4.010 5.419 3.263 1.00 91.62 93 GLN A C 1
ATOM 789 O O . GLN A 1 93 ? -4.895 6.029 3.857 1.00 91.62 93 GLN A O 1
ATOM 794 N N . SER A 1 94 ? -3.772 5.599 1.961 1.00 91.12 94 SER A N 1
ATOM 795 C CA . SER A 1 94 ? -4.566 6.528 1.149 1.00 91.12 94 SER A CA 1
ATOM 796 C C . SER A 1 94 ? -6.041 6.121 1.061 1.00 91.12 94 SER A C 1
ATOM 798 O O . SER A 1 94 ? -6.919 6.980 1.009 1.00 91.12 94 SER A O 1
ATOM 800 N N . ILE A 1 95 ? -6.323 4.813 1.096 1.00 89.62 95 ILE A N 1
ATOM 801 C CA . ILE A 1 95 ? -7.689 4.292 1.163 1.00 89.62 95 ILE A CA 1
ATOM 802 C C . ILE A 1 95 ? -8.266 4.581 2.551 1.00 89.62 95 ILE A C 1
ATOM 804 O O . ILE A 1 95 ? -9.330 5.178 2.631 1.00 89.62 95 ILE A O 1
ATOM 808 N N . ILE A 1 96 ? -7.559 4.242 3.634 1.00 91.62 96 ILE A N 1
ATOM 809 C CA . ILE A 1 96 ? -8.017 4.486 5.015 1.00 91.62 96 ILE A CA 1
ATOM 810 C C . ILE A 1 96 ? -8.372 5.962 5.235 1.00 91.62 96 ILE A C 1
ATOM 812 O O . ILE A 1 96 ? -9.458 6.262 5.722 1.00 91.62 96 ILE A O 1
ATOM 816 N N . GLN A 1 97 ? -7.497 6.884 4.825 1.00 89.56 97 GLN A N 1
ATOM 817 C CA . GLN A 1 97 ? -7.713 8.331 4.950 1.00 89.56 97 GLN A CA 1
ATOM 818 C C . GLN A 1 97 ? -8.935 8.847 4.184 1.00 89.56 97 GLN A C 1
ATOM 820 O O . GLN A 1 97 ? -9.421 9.932 4.476 1.00 89.56 97 GLN A O 1
ATOM 825 N N . ARG A 1 98 ? -9.428 8.110 3.185 1.00 87.62 98 ARG A N 1
ATOM 826 C CA . ARG A 1 98 ? -10.624 8.501 2.435 1.00 87.62 98 ARG A CA 1
ATOM 827 C C . ARG A 1 98 ? -11.915 8.259 3.222 1.00 87.62 98 ARG A C 1
ATOM 829 O O . ARG A 1 98 ? -12.917 8.905 2.928 1.00 87.62 98 ARG A O 1
ATOM 836 N N . TYR A 1 99 ? -11.898 7.321 4.167 1.00 84.62 99 TYR A N 1
ATOM 837 C CA . TYR A 1 99 ? -13.075 6.909 4.937 1.00 84.62 99 TYR A CA 1
ATOM 838 C C . TYR A 1 99 ? -12.992 7.297 6.426 1.00 84.62 99 TYR A C 1
ATOM 840 O O . TYR A 1 99 ? -14.029 7.374 7.083 1.00 84.62 99 TYR A O 1
ATOM 848 N N . LEU A 1 100 ? -11.785 7.554 6.947 1.00 86.75 100 LEU A N 1
ATOM 849 C CA . LEU A 1 100 ? -11.512 8.126 8.276 1.00 86.75 100 LEU A CA 1
ATOM 850 C C . LEU A 1 100 ? -10.891 9.520 8.161 1.00 86.75 100 LEU A C 1
ATOM 852 O O . LEU A 1 100 ? -10.259 9.969 9.141 1.00 86.75 100 LEU A O 1
#

Sequence (100 aa):
MELPIEIRAMLTPSQLRRFNELTEFEQQSFLYEISKHLVKPTTLLILTILGIHYIYLKQIGKQFKFWFTLGGLGIWYLLDLINYRKKTEEHNQSIIQRYL

Secondary structure (DSSP, 8-state):
-PPPHHHHTTS-HHHHHHHHHS-HHHHHHHHHHHHHHPPPHHHHHHHHHTT-HHHHTT-HHHHHHHHHTHHHHTHHHHHHHHSHHHHHHHHHHHHHHHH-

Foldseek 3Di:
DDDDPVVVVLDDPVLVVVLVVDDPVLVVVLNVQLVVLQDDLVVLLVCLVVLNNCVSLVNVVVSVVCVVCVNVVCPVSVVCNVCSVVSSSVSSVVSSVVSD

pLDDT: mean 89.8, std 5.42, range [63.0, 94.88]

Radius of gyration: 15.91 Å; chains: 1; bounding box: 40×20×40 Å